Protein AF-A0AAD4VEQ5-F1 (afdb_monomer)

Structure (mmCIF, N/CA/C/O backbone):
data_AF-A0AAD4VEQ5-F1
#
_entry.id   AF-A0AAD4VEQ5-F1
#
loop_
_atom_site.group_PDB
_atom_site.id
_atom_site.type_symbol
_atom_site.label_atom_id
_atom_site.label_alt_id
_atom_site.label_comp_id
_atom_site.label_asym_id
_atom_site.label_entity_id
_atom_site.label_seq_id
_atom_site.pdbx_PDB_ins_code
_atom_site.Cartn_x
_atom_site.Cartn_y
_atom_site.Cartn_z
_atom_site.occupancy
_atom_site.B_iso_or_equiv
_atom_site.auth_seq_id
_atom_site.auth_comp_id
_atom_site.auth_asym_id
_atom_site.auth_atom_id
_atom_site.pdbx_PDB_model_num
ATOM 1 N N . MET A 1 1 ? 8.313 27.652 30.643 1.00 40.2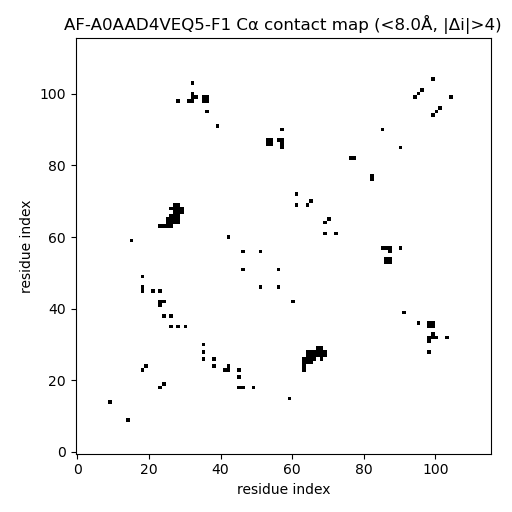2 1 MET A N 1
ATOM 2 C CA . MET A 1 1 ? 7.909 26.267 30.972 1.00 40.22 1 MET A CA 1
ATOM 3 C C . MET A 1 1 ? 6.992 25.753 29.864 1.00 40.22 1 MET A C 1
ATOM 5 O O . MET A 1 1 ? 5.804 26.027 29.915 1.00 40.22 1 MET A O 1
ATOM 9 N N . ALA A 1 2 ? 7.520 25.072 28.842 1.00 39.62 2 ALA A N 1
ATOM 10 C CA . ALA A 1 2 ? 6.703 24.425 27.810 1.00 39.62 2 ALA A CA 1
ATOM 11 C C . ALA A 1 2 ? 7.126 22.957 27.706 1.00 39.62 2 ALA A C 1
ATOM 13 O O . ALA A 1 2 ? 8.158 22.625 27.128 1.00 39.62 2 ALA A O 1
ATOM 14 N N . THR A 1 3 ? 6.355 22.087 28.353 1.00 39.97 3 THR A N 1
ATOM 15 C CA . THR A 1 3 ? 6.547 20.638 28.324 1.00 39.97 3 THR A CA 1
ATOM 16 C C . THR A 1 3 ? 6.174 20.132 26.937 1.00 39.97 3 THR A C 1
ATOM 18 O O . THR A 1 3 ? 4.996 20.023 26.605 1.00 39.97 3 THR A O 1
ATOM 21 N N . ALA A 1 4 ? 7.176 19.824 26.116 1.00 50.25 4 ALA A N 1
ATOM 22 C CA . ALA A 1 4 ? 6.966 19.081 24.886 1.00 50.25 4 ALA A CA 1
ATOM 23 C C . ALA A 1 4 ? 6.426 17.690 25.250 1.00 50.25 4 ALA A C 1
ATOM 25 O O . ALA A 1 4 ? 7.151 16.840 25.775 1.00 50.25 4 ALA A O 1
ATOM 26 N N . LEU A 1 5 ? 5.138 17.459 24.993 1.00 43.19 5 LEU A N 1
ATOM 27 C CA . LEU A 1 5 ? 4.544 16.129 25.014 1.00 43.19 5 LEU A CA 1
ATOM 28 C C . LEU A 1 5 ? 5.181 15.322 23.881 1.00 43.19 5 LEU A C 1
ATOM 30 O O . LEU A 1 5 ? 4.692 15.277 22.755 1.00 43.19 5 LEU A O 1
ATOM 34 N N . ARG A 1 6 ? 6.312 14.684 24.182 1.00 49.38 6 ARG A N 1
ATOM 35 C CA . ARG A 1 6 ? 6.899 13.644 23.344 1.00 49.38 6 ARG A CA 1
ATOM 36 C C . ARG A 1 6 ? 5.861 12.532 23.240 1.00 49.38 6 ARG A C 1
ATOM 38 O O . ARG A 1 6 ? 5.734 11.720 24.157 1.00 49.38 6 ARG A O 1
ATOM 45 N N . ARG A 1 7 ? 5.107 12.502 22.135 1.00 58.53 7 ARG A N 1
ATOM 46 C CA . ARG A 1 7 ? 4.283 11.348 21.765 1.00 58.53 7 ARG A CA 1
ATOM 47 C C . ARG A 1 7 ? 5.173 10.118 21.867 1.00 58.53 7 ARG A C 1
ATOM 49 O O . ARG A 1 7 ? 6.173 9.998 21.157 1.00 58.53 7 ARG A O 1
ATOM 56 N N . ARG A 1 8 ? 4.870 9.240 22.825 1.00 59.25 8 ARG A N 1
ATOM 57 C CA . ARG A 1 8 ? 5.579 7.970 22.968 1.00 59.25 8 ARG A CA 1
ATOM 58 C C . ARG A 1 8 ? 5.348 7.198 21.676 1.00 59.25 8 ARG A C 1
ATOM 60 O O . ARG A 1 8 ? 4.215 6.829 21.381 1.00 59.25 8 ARG A O 1
ATOM 67 N N . ARG A 1 9 ? 6.416 6.989 20.904 1.00 59.28 9 ARG A N 1
ATOM 68 C CA . ARG A 1 9 ? 6.402 6.070 19.766 1.00 59.28 9 ARG A CA 1
ATOM 69 C C . ARG A 1 9 ? 5.984 4.702 20.317 1.00 59.28 9 ARG A C 1
ATOM 71 O O . ARG A 1 9 ? 6.590 4.220 21.276 1.00 59.28 9 ARG A O 1
ATOM 78 N N . GLY A 1 10 ? 4.885 4.159 19.802 1.00 61.72 10 GLY A N 1
ATOM 79 C CA . GLY A 1 10 ? 4.386 2.848 20.203 1.00 61.72 10 GLY A CA 1
ATOM 80 C C . GLY A 1 10 ? 5.356 1.745 19.773 1.00 61.72 10 GLY A C 1
ATOM 81 O O . GLY A 1 10 ? 6.242 1.958 18.950 1.00 61.72 10 GLY A O 1
ATOM 82 N N . THR A 1 11 ? 5.213 0.546 20.328 1.00 70.25 11 THR A N 1
ATOM 83 C CA . THR A 1 11 ? 5.943 -0.625 19.823 1.00 70.25 11 THR A CA 1
ATOM 84 C C . THR A 1 11 ? 5.397 -1.037 18.451 1.00 70.25 11 THR A C 1
ATOM 86 O O . THR A 1 11 ? 4.227 -0.798 18.151 1.00 70.25 11 THR A O 1
ATOM 89 N N . LYS A 1 12 ? 6.195 -1.741 17.637 1.00 67.62 12 LYS A N 1
ATOM 90 C CA . LYS A 1 12 ? 5.783 -2.227 16.300 1.00 67.62 12 LYS A CA 1
ATOM 91 C C . LYS A 1 12 ? 4.444 -2.983 16.309 1.00 67.62 12 LYS A C 1
ATOM 93 O O . LYS A 1 12 ? 3.643 -2.838 15.393 1.00 67.62 12 LYS A O 1
ATOM 98 N N . SER A 1 13 ? 4.200 -3.776 17.355 1.00 70.31 13 SER A N 1
ATOM 99 C CA . SER A 1 13 ? 2.940 -4.509 17.552 1.00 70.31 13 SER A CA 1
ATOM 100 C C . SER A 1 13 ? 1.756 -3.562 17.793 1.00 70.31 13 SER A C 1
ATOM 102 O O . SER A 1 13 ? 0.676 -3.753 17.238 1.00 70.31 13 SER A O 1
ATOM 104 N N . SER A 1 14 ? 1.974 -2.485 18.554 1.00 75.69 14 SER A N 1
ATOM 105 C CA . SER A 1 14 ? 0.936 -1.488 18.833 1.00 75.69 14 SER A CA 1
ATOM 106 C C . SER A 1 14 ? 0.539 -0.664 17.605 1.00 75.69 14 SER A C 1
ATOM 108 O O . SER A 1 14 ? -0.626 -0.316 17.471 1.00 75.69 14 SER A O 1
ATOM 110 N N . GLU A 1 15 ? 1.458 -0.396 16.676 1.00 72.62 15 GLU A N 1
ATOM 111 C CA . GLU A 1 15 ? 1.149 0.350 15.447 1.00 72.62 15 GLU A CA 1
ATOM 112 C C . GLU A 1 15 ? 0.268 -0.464 14.502 1.00 72.62 15 GLU A C 1
ATOM 114 O O . GLU A 1 15 ? -0.746 0.031 14.021 1.00 72.62 15 GLU A O 1
ATOM 119 N N . ILE A 1 16 ? 0.603 -1.742 14.305 1.00 77.12 16 ILE A N 1
ATOM 120 C CA . ILE A 1 16 ? -0.200 -2.666 13.491 1.00 77.12 16 ILE A CA 1
ATOM 121 C C . ILE A 1 16 ? -1.601 -2.812 14.085 1.00 77.12 16 ILE A C 1
ATOM 123 O O . ILE A 1 16 ? -2.591 -2.776 13.355 1.00 77.12 16 ILE A O 1
ATOM 127 N N . LYS A 1 17 ? -1.684 -2.948 15.415 1.00 79.19 17 LYS A N 1
ATOM 128 C CA . LYS A 1 17 ? -2.956 -3.015 16.131 1.00 79.19 17 LYS A CA 1
ATOM 129 C C . LYS A 1 17 ? -3.789 -1.751 15.894 1.00 79.19 17 LYS A C 1
ATOM 131 O O . LYS A 1 17 ? -4.934 -1.873 15.482 1.00 79.19 17 LYS A O 1
ATOM 136 N N . ARG A 1 18 ? -3.198 -0.560 16.034 1.00 75.62 18 ARG A N 1
ATOM 137 C CA . ARG A 1 18 ? -3.889 0.724 15.815 1.00 75.62 18 ARG A CA 1
ATOM 138 C C . ARG A 1 18 ? -4.362 0.915 14.374 1.00 75.62 18 ARG A C 1
ATOM 140 O O . ARG A 1 18 ? -5.469 1.391 14.165 1.00 75.62 18 ARG A O 1
ATOM 147 N N . VAL A 1 19 ? -3.553 0.522 13.388 1.00 78.38 19 VAL A N 1
ATOM 148 C CA . VAL A 1 19 ? -3.940 0.578 11.968 1.00 78.38 19 VAL A CA 1
ATOM 149 C C . VAL A 1 19 ? -5.169 -0.303 11.713 1.00 78.38 19 VAL A C 1
ATOM 151 O O . VAL A 1 19 ? -6.122 0.148 11.084 1.00 78.38 19 VAL A O 1
ATOM 154 N N . LYS A 1 20 ? -5.201 -1.526 12.261 1.00 78.44 20 LYS A N 1
ATOM 155 C CA . LYS A 1 20 ? -6.370 -2.416 12.151 1.00 78.44 20 LYS A CA 1
ATOM 156 C C . LYS A 1 20 ? -7.589 -1.904 12.927 1.00 78.44 20 LYS A C 1
ATOM 158 O O . LYS A 1 20 ? -8.703 -2.003 12.428 1.00 78.44 20 LYS A O 1
ATOM 163 N N . GLU A 1 21 ? -7.390 -1.335 14.114 1.00 79.75 21 GLU A N 1
ATOM 164 C CA . GLU A 1 21 ? -8.464 -0.761 14.944 1.00 79.75 21 GLU A CA 1
ATOM 165 C C . GLU A 1 21 ? -9.135 0.458 14.301 1.00 79.75 21 GLU A C 1
ATOM 167 O O . GLU A 1 21 ? -10.327 0.668 14.498 1.00 79.75 21 GLU A O 1
ATOM 172 N N . LEU A 1 22 ? -8.406 1.225 13.486 1.00 77.19 22 LEU A N 1
ATOM 173 C CA . LEU A 1 22 ? -8.965 2.321 12.686 1.00 77.19 22 LEU A CA 1
ATOM 174 C C . LEU A 1 22 ? -9.633 1.854 11.384 1.00 77.19 22 LEU A C 1
ATOM 176 O O . LEU A 1 22 ? -9.985 2.676 10.542 1.00 77.19 22 LEU A O 1
ATOM 180 N N . GLY A 1 23 ? -9.827 0.544 11.217 1.00 78.12 23 GLY A N 1
ATOM 181 C CA . GLY A 1 23 ? -10.578 -0.016 10.099 1.00 78.12 23 GLY A CA 1
ATOM 182 C C . GLY A 1 23 ? -9.765 -0.211 8.823 1.00 78.12 23 GLY A C 1
ATOM 183 O O . GLY A 1 23 ? -10.362 -0.345 7.756 1.00 78.12 23 GLY A O 1
ATOM 184 N N . ALA A 1 24 ? -8.427 -0.253 8.900 1.00 84.56 24 ALA A N 1
ATOM 185 C CA . ALA A 1 24 ? -7.612 -0.570 7.732 1.00 84.56 24 ALA A CA 1
ATOM 186 C C . ALA A 1 24 ? -7.987 -1.946 7.173 1.00 84.56 24 ALA A C 1
ATOM 188 O O . ALA A 1 24 ? -7.895 -2.968 7.862 1.00 84.56 24 ALA A O 1
ATOM 189 N N . LYS A 1 25 ? -8.396 -1.960 5.905 1.00 89.06 25 LYS A N 1
ATOM 190 C CA . LYS A 1 25 ? -8.797 -3.176 5.204 1.00 89.06 25 LYS A CA 1
ATOM 191 C C . LYS A 1 25 ? -7.582 -3.875 4.613 1.00 89.06 25 LYS A C 1
ATOM 193 O O . LYS A 1 25 ? -6.591 -3.247 4.241 1.00 89.06 25 LYS A O 1
ATOM 198 N N . GLU A 1 26 ? -7.666 -5.193 4.528 1.00 93.12 26 GLU A N 1
ATOM 199 C CA . GLU A 1 26 ? -6.672 -5.995 3.824 1.00 93.12 26 GLU A CA 1
ATOM 200 C C . GLU A 1 26 ? -6.981 -5.995 2.317 1.00 93.12 26 GLU A C 1
ATOM 202 O O . GLU A 1 26 ? -8.147 -5.975 1.927 1.00 93.12 26 GLU A O 1
ATOM 207 N N . PHE A 1 27 ? -5.947 -6.020 1.473 1.00 95.12 27 PHE A N 1
ATOM 208 C CA . PHE A 1 27 ? -6.087 -6.030 0.014 1.00 95.12 27 PHE A CA 1
ATOM 209 C C . PHE A 1 27 ? -5.475 -7.293 -0.581 1.00 95.12 27 PHE A C 1
ATOM 211 O O . PHE A 1 27 ? -4.286 -7.562 -0.405 1.00 95.12 27 PHE A O 1
ATOM 218 N N . VAL A 1 28 ? -6.297 -8.081 -1.277 1.00 94.56 28 VAL A N 1
ATOM 219 C CA . VAL A 1 28 ? -5.918 -9.406 -1.796 1.00 94.56 28 VAL A CA 1
ATOM 220 C C . VAL A 1 28 ? -5.302 -9.32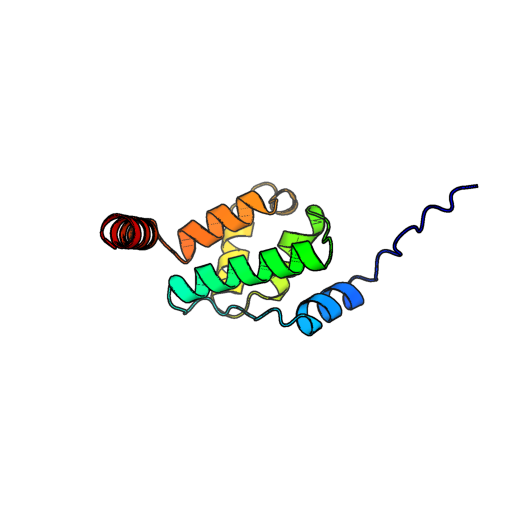6 -3.198 1.00 94.56 28 VAL A C 1
ATOM 222 O O . VAL A 1 28 ? -4.490 -10.181 -3.548 1.00 94.56 28 VAL A O 1
ATOM 225 N N . GLY A 1 29 ? -5.621 -8.295 -3.989 1.00 91.00 29 GLY A N 1
ATOM 226 C CA . GLY A 1 29 ? -5.021 -8.057 -5.311 1.00 91.00 29 GLY A CA 1
ATOM 227 C C . GLY A 1 29 ? -5.674 -8.785 -6.486 1.00 91.00 29 GLY A C 1
ATOM 228 O O . GLY A 1 29 ? -5.069 -8.875 -7.547 1.00 91.00 29 GLY A O 1
ATOM 229 N N . ASN A 1 30 ? -6.874 -9.332 -6.310 1.00 85.00 30 ASN A N 1
ATOM 230 C CA . ASN A 1 30 ? -7.714 -9.905 -7.371 1.00 85.00 30 ASN A CA 1
ATOM 231 C C . ASN A 1 30 ? -8.985 -9.068 -7.611 1.00 85.00 30 ASN A C 1
ATOM 233 O O . ASN A 1 30 ? -9.988 -9.584 -8.094 1.00 85.00 30 ASN A O 1
ATOM 237 N N . THR A 1 31 ? -8.939 -7.804 -7.207 1.00 77.31 31 THR A N 1
ATOM 238 C CA . THR A 1 31 ? -10.095 -6.925 -7.045 1.00 77.31 31 THR A CA 1
ATOM 239 C C . THR A 1 31 ? -10.185 -5.899 -8.180 1.00 77.31 31 THR A C 1
ATOM 241 O O . THR A 1 31 ? -9.191 -5.654 -8.864 1.00 77.31 31 THR A O 1
ATOM 244 N N . ASP A 1 32 ? -11.362 -5.299 -8.374 1.00 87.56 32 ASP A N 1
ATOM 245 C CA . ASP A 1 32 ? -11.598 -4.231 -9.352 1.00 87.56 32 ASP A CA 1
ATOM 246 C C . ASP A 1 32 ? -10.665 -3.014 -9.129 1.00 87.56 32 ASP A C 1
ATOM 248 O O . ASP A 1 32 ? -10.362 -2.678 -7.976 1.00 87.56 32 ASP A O 1
ATOM 252 N N . PRO A 1 33 ? -10.217 -2.322 -10.198 1.00 90.56 33 PRO A N 1
ATOM 253 C CA . PRO A 1 33 ? -9.415 -1.104 -10.090 1.00 90.56 33 PRO A CA 1
ATOM 254 C C . PRO A 1 33 ? -9.965 -0.033 -9.137 1.00 90.56 33 PRO A C 1
ATOM 256 O O . PRO A 1 33 ? -9.178 0.614 -8.444 1.00 90.56 33 PRO A O 1
ATOM 259 N N . ALA A 1 34 ? -11.288 0.138 -9.053 1.00 89.75 34 ALA A N 1
ATOM 260 C CA . ALA A 1 34 ? -11.913 1.092 -8.139 1.00 89.75 34 ALA A CA 1
ATOM 261 C C . ALA A 1 34 ? -11.740 0.694 -6.669 1.00 89.75 34 ALA A C 1
ATOM 263 O O . ALA A 1 34 ? -11.556 1.551 -5.805 1.00 89.75 34 ALA A O 1
ATOM 264 N N . GLU A 1 35 ? -11.750 -0.604 -6.366 1.00 91.38 35 GLU A N 1
ATOM 265 C CA . GLU A 1 35 ? -11.489 -1.091 -5.011 1.00 91.38 35 GLU A CA 1
ATOM 266 C C . GLU A 1 35 ? -10.014 -0.939 -4.633 1.00 91.38 35 GLU A C 1
ATOM 268 O O . GLU A 1 35 ? -9.707 -0.594 -3.493 1.00 91.38 35 GLU A O 1
ATOM 273 N N . ALA A 1 36 ? -9.094 -1.141 -5.581 1.00 93.38 36 ALA A N 1
ATOM 274 C CA . ALA A 1 36 ? -7.670 -0.891 -5.361 1.00 93.38 36 ALA A CA 1
ATOM 275 C C . ALA A 1 36 ? -7.383 0.597 -5.092 1.00 93.38 36 ALA A C 1
ATOM 277 O O . ALA A 1 36 ? -6.628 0.926 -4.173 1.00 93.38 36 ALA A O 1
ATOM 278 N N . GLU A 1 37 ? -8.016 1.489 -5.857 1.00 92.38 37 GLU A N 1
ATOM 279 C CA . GLU A 1 37 ? -7.971 2.939 -5.646 1.00 92.38 37 GLU A CA 1
ATOM 280 C C . GLU A 1 37 ? -8.560 3.325 -4.278 1.00 92.38 37 GLU A C 1
ATOM 282 O O . GLU A 1 37 ? -7.900 3.998 -3.487 1.00 92.38 37 GLU A O 1
ATOM 287 N N . SER A 1 38 ? -9.756 2.828 -3.941 1.00 92.75 38 SER A N 1
ATOM 288 C CA . SER A 1 38 ? -10.368 3.070 -2.627 1.00 92.75 38 SER A CA 1
ATOM 289 C C . SER A 1 38 ? -9.475 2.582 -1.488 1.00 92.75 38 SER A C 1
ATOM 291 O O . SER A 1 38 ? -9.348 3.260 -0.469 1.00 92.75 38 SER A O 1
ATOM 293 N N . TRP A 1 39 ? -8.843 1.418 -1.650 1.00 95.31 39 TRP A N 1
ATOM 294 C CA . TRP A 1 39 ? -7.987 0.839 -0.624 1.00 95.31 39 TRP A CA 1
ATOM 295 C C . TRP A 1 39 ? -6.772 1.720 -0.323 1.00 95.31 39 TRP A C 1
ATOM 297 O O . TRP A 1 39 ? -6.501 1.997 0.847 1.00 95.31 39 TRP A O 1
ATOM 307 N N . ILE A 1 40 ? -6.050 2.188 -1.349 1.00 95.00 40 ILE A N 1
ATOM 308 C CA . ILE A 1 40 ? -4.853 3.009 -1.125 1.00 95.00 40 ILE A CA 1
ATOM 309 C C . ILE A 1 40 ? -5.216 4.367 -0.510 1.00 95.00 40 ILE A C 1
ATOM 311 O O . ILE A 1 40 ? -4.523 4.821 0.401 1.00 95.00 40 ILE A O 1
ATOM 315 N N . THR A 1 41 ? -6.339 4.967 -0.924 1.00 94.00 41 THR A N 1
ATOM 316 C CA . THR A 1 41 ? -6.859 6.211 -0.340 1.00 94.00 41 THR A CA 1
ATOM 317 C C . THR A 1 41 ? -7.255 6.038 1.128 1.00 94.00 41 THR A C 1
ATOM 319 O O . THR A 1 41 ? -6.938 6.890 1.958 1.00 94.00 41 THR A O 1
ATOM 322 N N . ASP A 1 42 ? -7.917 4.935 1.484 1.00 94.19 42 ASP A N 1
ATOM 323 C CA . ASP A 1 42 ? -8.301 4.667 2.873 1.00 94.19 42 ASP A CA 1
ATOM 324 C C . ASP A 1 42 ? -7.074 4.436 3.768 1.00 94.19 42 ASP A C 1
ATOM 326 O O . ASP A 1 42 ? -7.014 4.951 4.888 1.00 94.19 42 ASP A O 1
ATOM 330 N N . VAL A 1 43 ? -6.066 3.708 3.276 1.00 94.06 43 VAL A N 1
ATOM 331 C CA . VAL A 1 43 ? -4.799 3.499 3.996 1.00 94.06 43 VAL A CA 1
ATOM 332 C C . VAL A 1 43 ? -4.063 4.820 4.221 1.00 94.06 43 VAL A C 1
ATOM 334 O O . VAL A 1 43 ? -3.578 5.068 5.326 1.00 94.06 43 VAL A O 1
ATOM 337 N N . GLU A 1 44 ? -4.011 5.687 3.211 1.00 94.00 44 GLU A N 1
ATOM 338 C CA . GLU A 1 44 ? -3.394 7.010 3.320 1.00 94.00 44 GLU A CA 1
ATOM 339 C C . GLU A 1 44 ? -4.099 7.887 4.362 1.00 94.00 44 GLU A C 1
ATOM 341 O O . GLU A 1 44 ? -3.438 8.418 5.257 1.00 94.00 44 GLU A O 1
ATOM 346 N N . ARG A 1 45 ? -5.437 7.923 4.349 1.00 93.56 45 ARG A N 1
ATOM 347 C CA . ARG A 1 45 ? -6.233 8.625 5.368 1.00 93.56 45 ARG A CA 1
ATOM 348 C C . ARG A 1 45 ? -5.927 8.121 6.781 1.00 93.56 45 ARG A C 1
ATOM 350 O O . ARG A 1 45 ? -5.787 8.911 7.712 1.00 93.56 45 ARG A O 1
ATOM 357 N N . ILE A 1 46 ? -5.800 6.806 6.966 1.00 91.25 46 ILE A N 1
ATOM 358 C CA . ILE A 1 46 ? -5.452 6.219 8.271 1.00 91.25 46 ILE A CA 1
ATOM 359 C C . ILE A 1 46 ? -4.043 6.639 8.702 1.00 91.25 46 ILE A C 1
ATOM 361 O O . ILE A 1 46 ? -3.825 6.945 9.876 1.00 91.25 46 ILE A O 1
ATOM 365 N N . PHE A 1 47 ? -3.082 6.685 7.778 1.00 92.25 47 PHE A N 1
ATOM 366 C CA . PHE A 1 47 ? -1.729 7.153 8.075 1.00 92.25 47 PHE A CA 1
ATOM 367 C C . PHE A 1 47 ? -1.686 8.627 8.470 1.00 92.25 47 PHE A C 1
ATOM 369 O O . PHE A 1 47 ? -0.915 8.973 9.365 1.00 92.25 47 PHE A O 1
ATOM 376 N N . GLU A 1 48 ? -2.515 9.475 7.869 1.00 91.31 48 GLU A N 1
ATOM 377 C CA . GLU A 1 48 ? -2.665 10.874 8.278 1.00 91.31 48 GLU A CA 1
ATOM 378 C C . GLU A 1 48 ? -3.245 10.989 9.689 1.00 91.31 48 GLU A C 1
ATOM 380 O O . GLU A 1 48 ? -2.650 11.645 10.542 1.00 91.31 48 GLU A O 1
ATOM 385 N N . VAL A 1 49 ? -4.344 10.280 9.976 1.00 89.56 49 VAL A N 1
ATOM 386 C CA . VAL A 1 49 ? -4.989 10.272 11.304 1.00 89.56 49 VAL A CA 1
ATOM 387 C C . VAL A 1 49 ? -4.043 9.770 12.398 1.00 89.56 49 VAL A C 1
ATOM 389 O O . VAL A 1 49 ? -4.070 10.252 13.531 1.00 89.56 49 VAL A O 1
ATOM 392 N N . LEU A 1 50 ? -3.191 8.797 12.078 1.00 87.25 50 LEU A N 1
ATOM 393 C CA . LEU A 1 50 ? -2.198 8.263 13.010 1.00 87.25 50 LEU A CA 1
ATOM 394 C C . LEU A 1 50 ? -0.920 9.102 13.106 1.00 87.25 50 LEU A C 1
ATOM 396 O O . LEU A 1 50 ? -0.077 8.781 13.948 1.00 87.25 50 LEU A O 1
ATOM 400 N N . GLU A 1 51 ? -0.765 10.131 12.265 1.00 90.06 51 GLU A N 1
ATOM 401 C CA . GLU A 1 51 ? 0.494 10.853 12.042 1.00 90.06 51 GLU A CA 1
ATOM 402 C C . GLU A 1 51 ? 1.660 9.871 11.844 1.00 90.06 51 GLU A C 1
ATOM 404 O O . GLU A 1 51 ? 2.716 9.956 12.476 1.00 90.06 51 GLU A O 1
ATOM 409 N N . CYS A 1 52 ? 1.422 8.874 10.987 1.00 87.88 52 CYS A N 1
ATOM 410 C CA . CYS A 1 52 ? 2.364 7.805 10.706 1.00 87.88 52 CYS A CA 1
ATOM 411 C C . CYS A 1 52 ? 3.630 8.371 10.042 1.00 87.88 52 CYS A C 1
ATOM 413 O O . CYS A 1 52 ? 3.521 8.986 8.969 1.00 87.88 52 CYS A O 1
ATOM 415 N N . PRO A 1 53 ? 4.826 8.108 10.607 1.00 90.44 53 PRO A N 1
ATOM 416 C CA . PRO A 1 53 ? 6.095 8.466 9.987 1.00 90.44 53 PRO A CA 1
ATOM 417 C C . PRO A 1 53 ? 6.202 7.911 8.566 1.00 90.44 53 PRO A C 1
ATOM 419 O O . PRO A 1 53 ? 5.814 6.768 8.313 1.00 90.44 53 PRO A O 1
ATOM 422 N N . ALA A 1 54 ? 6.749 8.704 7.641 1.00 89.94 54 ALA A N 1
ATOM 423 C CA . ALA A 1 54 ? 6.878 8.320 6.233 1.00 89.94 54 ALA A CA 1
ATOM 424 C C . ALA A 1 54 ? 7.670 7.011 6.049 1.00 89.94 54 ALA A C 1
ATOM 426 O O . ALA A 1 54 ? 7.287 6.165 5.242 1.00 89.94 54 ALA A O 1
ATOM 427 N N . GLU A 1 55 ? 8.712 6.813 6.860 1.00 89.12 55 GLU A N 1
ATOM 428 C CA . GLU A 1 55 ? 9.556 5.609 6.901 1.00 89.12 55 GLU A CA 1
ATOM 429 C C . GLU A 1 55 ? 8.799 4.317 7.264 1.00 89.12 55 GLU A C 1
ATOM 431 O O . GLU A 1 55 ? 9.216 3.224 6.882 1.00 89.12 55 GLU A O 1
ATOM 436 N N . ASP A 1 56 ? 7.659 4.421 7.954 1.00 90.75 56 ASP A N 1
ATOM 437 C CA . ASP A 1 56 ? 6.865 3.269 8.389 1.00 90.75 56 ASP A CA 1
ATOM 438 C C . ASP A 1 56 ? 5.706 2.924 7.443 1.00 90.75 56 ASP A C 1
ATOM 440 O O . ASP A 1 56 ? 5.211 1.791 7.466 1.00 90.75 56 ASP A O 1
ATOM 444 N N . ARG A 1 57 ? 5.284 3.854 6.576 1.00 93.62 57 ARG A N 1
ATOM 445 C CA . ARG A 1 57 ? 4.075 3.706 5.743 1.00 93.62 57 ARG A CA 1
ATOM 446 C C . ARG A 1 57 ? 4.126 2.480 4.833 1.00 93.62 57 ARG A C 1
ATOM 448 O O . ARG A 1 57 ? 3.205 1.667 4.841 1.00 93.62 57 ARG A O 1
ATOM 455 N N . VAL A 1 58 ? 5.233 2.281 4.113 1.00 95.81 58 VAL A N 1
ATOM 456 C CA . VAL A 1 58 ? 5.405 1.129 3.203 1.00 95.81 58 VAL A CA 1
ATOM 457 C C . VAL A 1 58 ? 5.374 -0.191 3.972 1.00 95.81 58 VAL A C 1
ATOM 459 O O . VAL A 1 58 ? 4.746 -1.163 3.542 1.00 95.81 58 VAL A O 1
ATOM 462 N N . ARG A 1 59 ? 6.015 -0.236 5.146 1.00 93.06 59 ARG A N 1
ATOM 463 C CA . ARG A 1 59 ? 6.020 -1.415 6.020 1.00 93.06 59 ARG A CA 1
ATOM 464 C C . ARG A 1 59 ? 4.610 -1.747 6.503 1.00 93.06 59 ARG A C 1
ATOM 466 O O . ARG A 1 59 ? 4.223 -2.913 6.458 1.00 93.06 59 ARG A O 1
ATOM 473 N N . LEU A 1 60 ? 3.853 -0.750 6.955 1.00 92.12 60 LEU A N 1
ATOM 474 C CA . LEU A 1 60 ? 2.487 -0.935 7.445 1.00 92.12 60 LEU A CA 1
ATOM 475 C C . LEU A 1 60 ? 1.528 -1.333 6.318 1.00 92.12 60 LEU A C 1
ATOM 477 O O . LEU A 1 60 ? 0.784 -2.297 6.480 1.00 92.12 60 LEU A O 1
ATOM 481 N N . ALA A 1 61 ? 1.608 -0.690 5.152 1.00 95.06 61 ALA A N 1
ATOM 482 C CA . ALA A 1 61 ? 0.813 -1.070 3.985 1.00 95.06 61 ALA A CA 1
ATOM 483 C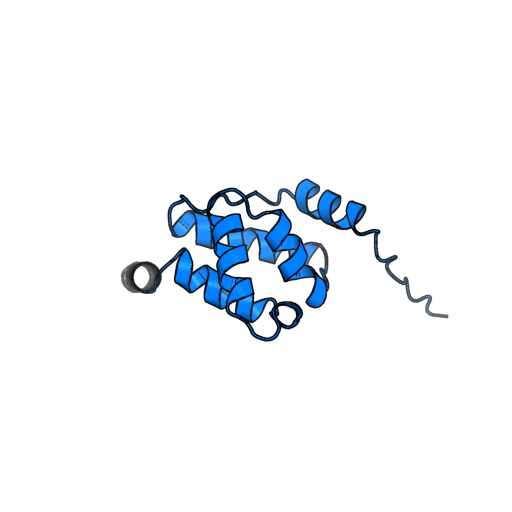 C . ALA A 1 61 ? 1.120 -2.505 3.532 1.00 95.06 61 ALA A C 1
ATOM 485 O O . ALA A 1 61 ? 0.208 -3.279 3.260 1.00 95.06 61 ALA A O 1
ATOM 486 N N . THR A 1 62 ? 2.394 -2.916 3.562 1.00 95.06 62 THR A N 1
ATOM 487 C CA . THR A 1 62 ? 2.805 -4.294 3.240 1.00 95.06 62 THR A CA 1
ATOM 488 C C . THR A 1 62 ? 2.107 -5.343 4.117 1.00 95.06 62 THR A C 1
ATOM 490 O O . THR A 1 62 ? 1.854 -6.450 3.651 1.00 95.06 62 THR A O 1
ATOM 493 N N . ILE A 1 63 ? 1.795 -5.025 5.378 1.00 92.25 63 ILE A N 1
ATOM 494 C CA . ILE A 1 63 ? 1.115 -5.946 6.310 1.00 92.25 63 ILE A CA 1
ATOM 495 C C . ILE A 1 63 ? -0.363 -6.138 5.941 1.00 92.25 63 ILE A C 1
ATOM 497 O O . ILE A 1 63 ? -0.932 -7.204 6.207 1.00 92.25 63 ILE A O 1
ATOM 501 N N . LEU A 1 64 ? -0.963 -5.115 5.332 1.00 93.94 64 LEU A N 1
ATOM 502 C CA . LEU A 1 64 ? -2.342 -5.110 4.849 1.00 93.94 64 LEU A CA 1
ATOM 503 C C . LEU A 1 64 ? -2.481 -5.788 3.477 1.00 93.94 64 LEU A C 1
ATOM 505 O O . LEU A 1 64 ? -3.576 -6.213 3.122 1.00 93.94 64 LEU A O 1
ATOM 509 N N . LEU A 1 65 ? -1.390 -5.956 2.726 1.00 95.88 65 LEU A N 1
ATOM 510 C CA . LEU A 1 65 ? -1.397 -6.766 1.510 1.00 95.88 65 LEU A CA 1
ATOM 511 C C . LEU A 1 65 ? -1.513 -8.258 1.853 1.00 95.88 65 LEU A C 1
ATOM 513 O O . LEU A 1 65 ? -0.791 -8.786 2.706 1.00 95.88 65 LEU A O 1
ATOM 517 N N . LYS A 1 66 ? -2.395 -8.959 1.143 1.00 95.06 66 LYS A N 1
ATOM 518 C CA . LYS A 1 66 ? -2.625 -10.407 1.230 1.00 95.06 66 LYS A CA 1
ATOM 519 C C . LYS A 1 66 ? -2.630 -11.024 -0.161 1.00 95.06 66 LYS A C 1
ATOM 521 O O . LYS A 1 66 ? -2.610 -10.308 -1.157 1.00 95.06 66 LYS A O 1
ATOM 526 N N . G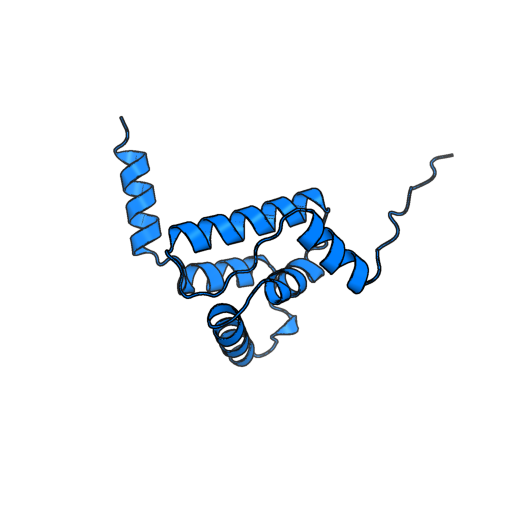LY A 1 67 ? -2.625 -12.356 -0.215 1.00 95.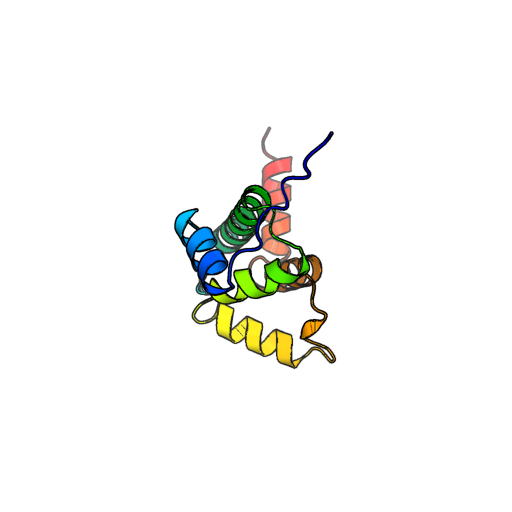44 67 GLY A N 1
ATOM 527 C CA . GLY A 1 67 ? -2.764 -13.122 -1.456 1.00 95.44 67 GLY A CA 1
ATOM 528 C C . GLY A 1 67 ? -1.891 -12.593 -2.598 1.00 95.44 67 GLY A C 1
ATOM 529 O O . GLY A 1 67 ? -0.687 -12.378 -2.426 1.00 95.44 67 GLY A O 1
ATOM 530 N N . ASN A 1 68 ? -2.519 -12.355 -3.749 1.00 95.12 68 ASN A N 1
ATOM 531 C CA . ASN A 1 68 ? -1.857 -11.898 -4.969 1.00 95.12 68 ASN A CA 1
ATOM 532 C C . ASN A 1 68 ? -1.136 -10.563 -4.782 1.00 95.12 68 ASN A C 1
ATOM 534 O O . ASN A 1 68 ? -0.007 -10.428 -5.249 1.00 95.12 68 ASN A O 1
ATOM 538 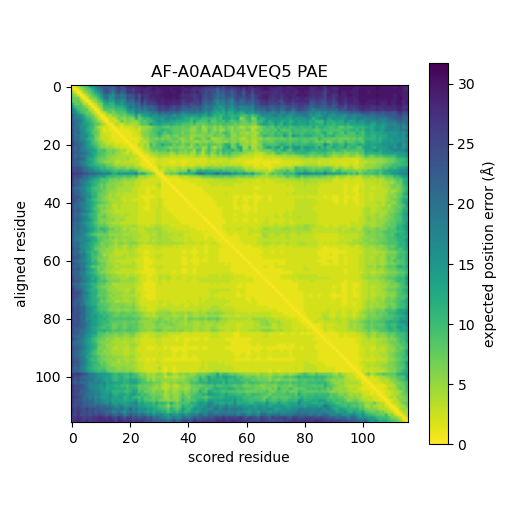N N . ALA A 1 69 ? -1.719 -9.609 -4.053 1.00 96.81 69 ALA A N 1
ATOM 539 C CA . ALA A 1 69 ? -1.081 -8.319 -3.817 1.00 96.81 69 ALA A CA 1
ATOM 540 C C . ALA A 1 69 ? 0.209 -8.459 -3.004 1.00 96.81 69 ALA A C 1
ATOM 542 O O . ALA A 1 69 ? 1.224 -7.837 -3.317 1.00 96.81 69 ALA A O 1
ATOM 543 N N . TYR A 1 70 ? 0.217 -9.327 -1.991 1.00 97.00 70 TYR A N 1
ATOM 544 C CA . TYR A 1 70 ? 1.432 -9.583 -1.220 1.00 97.00 70 TYR A CA 1
ATOM 545 C C . TYR A 1 70 ? 2.512 -10.283 -2.057 1.00 97.00 70 TYR A C 1
ATOM 547 O O . TYR A 1 70 ? 3.692 -9.926 -1.980 1.00 97.00 70 TYR A O 1
ATOM 555 N N . HIS A 1 71 ? 2.125 -11.262 -2.882 1.00 96.56 71 HIS A N 1
ATOM 556 C CA . HIS A 1 71 ? 3.049 -11.946 -3.790 1.00 96.56 71 HIS A CA 1
ATOM 557 C C . HIS A 1 71 ? 3.639 -10.998 -4.838 1.00 96.56 71 HIS A C 1
ATOM 559 O O . HIS A 1 71 ? 4.859 -10.992 -5.024 1.00 96.56 71 HIS A O 1
ATOM 565 N N . TRP A 1 72 ? 2.802 -10.162 -5.452 1.00 96.69 72 TRP A N 1
ATOM 566 C CA . TRP A 1 72 ? 3.221 -9.105 -6.367 1.00 96.69 72 TRP A CA 1
ATOM 567 C C . TRP A 1 72 ? 4.223 -8.164 -5.697 1.00 96.69 72 TRP A C 1
ATOM 569 O O . TRP A 1 72 ? 5.324 -7.975 -6.209 1.00 96.69 72 TRP A O 1
ATOM 579 N N . TRP A 1 73 ? 3.913 -7.654 -4.504 1.00 97.44 73 TRP A N 1
ATOM 580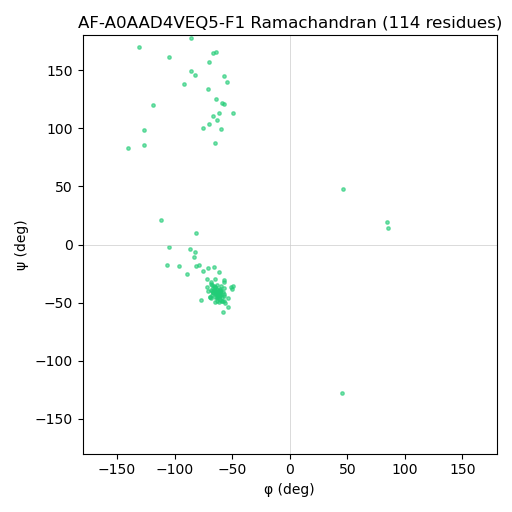 C CA . TRP A 1 73 ? 4.793 -6.706 -3.824 1.00 97.44 73 TRP A CA 1
ATOM 581 C C . TRP A 1 73 ? 6.157 -7.318 -3.480 1.00 97.44 73 TRP A C 1
ATOM 583 O O . TRP A 1 73 ? 7.198 -6.664 -3.563 1.00 97.44 73 TRP A O 1
ATOM 593 N N . LYS A 1 74 ? 6.191 -8.612 -3.137 1.00 96.44 74 LYS A N 1
ATOM 594 C CA . LYS A 1 74 ? 7.454 -9.345 -2.976 1.00 96.44 74 LYS A CA 1
ATOM 595 C C . LYS A 1 74 ? 8.253 -9.434 -4.276 1.00 96.44 74 LYS A C 1
ATOM 597 O O . LYS A 1 74 ? 9.477 -9.366 -4.205 1.00 96.44 74 LYS A O 1
ATOM 602 N N . ALA A 1 75 ? 7.596 -9.629 -5.417 1.00 95.94 75 ALA A N 1
ATOM 603 C CA . ALA A 1 75 ? 8.255 -9.684 -6.718 1.00 95.94 75 ALA A CA 1
ATOM 604 C C . ALA A 1 75 ? 8.816 -8.312 -7.112 1.00 95.94 75 ALA A C 1
ATOM 606 O O . ALA A 1 75 ? 9.995 -8.230 -7.441 1.00 95.94 75 ALA A O 1
ATOM 607 N N . VAL A 1 76 ? 8.025 -7.245 -6.956 1.00 95.44 76 VAL A N 1
ATOM 608 C CA . VAL A 1 76 ? 8.460 -5.859 -7.188 1.00 95.44 76 VAL A CA 1
ATOM 609 C C . VAL A 1 76 ? 9.715 -5.557 -6.382 1.00 95.44 76 VAL A C 1
ATOM 611 O O . VAL A 1 76 ? 10.740 -5.229 -6.964 1.00 95.44 76 VAL A O 1
ATOM 614 N N . LYS A 1 77 ? 9.698 -5.793 -5.063 1.00 94.94 77 LYS A N 1
ATOM 615 C CA . LYS A 1 77 ? 10.869 -5.553 -4.205 1.00 94.94 77 LYS A CA 1
ATOM 616 C C . LYS A 1 77 ? 12.127 -6.306 -4.633 1.00 94.94 77 LYS A C 1
ATOM 618 O O . LYS A 1 77 ? 13.213 -5.806 -4.396 1.00 94.94 77 LYS A O 1
ATOM 623 N N . ARG A 1 78 ? 12.018 -7.493 -5.238 1.00 94.75 78 ARG A N 1
ATOM 624 C CA . ARG A 1 78 ? 13.192 -8.242 -5.727 1.00 94.75 78 ARG A CA 1
ATOM 625 C C . ARG A 1 78 ? 13.844 -7.599 -6.952 1.00 94.75 78 ARG A C 1
ATOM 627 O O . ARG A 1 78 ? 14.995 -7.910 -7.222 1.00 94.75 78 ARG A O 1
ATOM 634 N N . GLY A 1 79 ? 13.119 -6.748 -7.675 1.00 93.62 79 GLY A N 1
ATOM 635 C CA . GLY A 1 79 ? 13.638 -6.010 -8.826 1.00 93.62 79 GLY A CA 1
ATOM 636 C C . GLY A 1 79 ? 14.394 -4.728 -8.468 1.00 93.62 79 GLY A C 1
ATOM 637 O O . GLY A 1 79 ? 15.034 -4.161 -9.344 1.00 93.62 79 GLY A O 1
ATOM 638 N N . TYR A 1 80 ? 14.341 -4.265 -7.213 1.00 93.12 80 TYR A N 1
ATOM 639 C CA . TYR A 1 80 ? 15.060 -3.065 -6.774 1.00 93.12 80 TYR A CA 1
ATOM 640 C C . TYR A 1 80 ? 16.435 -3.432 -6.216 1.00 93.12 80 TYR A C 1
ATOM 642 O O . TYR A 1 80 ? 16.553 -4.356 -5.412 1.00 93.12 80 TYR A O 1
ATOM 650 N N . GLU A 1 81 ? 17.455 -2.643 -6.560 1.00 93.12 81 GLU A N 1
ATOM 651 C CA . GLU A 1 81 ? 18.803 -2.770 -5.984 1.00 93.12 81 GLU A CA 1
ATOM 652 C C . GLU A 1 81 ? 18.808 -2.492 -4.474 1.00 93.12 81 GLU A C 1
ATOM 654 O O . GLU A 1 81 ? 19.475 -3.186 -3.708 1.00 93.12 81 GLU A O 1
ATOM 659 N N . ASN A 1 82 ? 18.012 -1.511 -4.031 1.00 92.81 82 ASN A N 1
ATOM 660 C CA . ASN A 1 82 ? 17.812 -1.201 -2.618 1.00 92.81 82 ASN A CA 1
ATOM 661 C C . ASN A 1 82 ? 16.317 -1.189 -2.248 1.00 92.81 82 ASN A C 1
ATOM 663 O O . ASN A 1 82 ? 15.688 -0.128 -2.205 1.00 92.81 82 ASN A O 1
ATOM 667 N N . PRO A 1 83 ? 15.730 -2.352 -1.915 1.00 90.12 83 PRO A N 1
ATOM 668 C CA . PRO A 1 83 ? 14.307 -2.452 -1.587 1.00 90.12 83 PRO A CA 1
ATOM 669 C C . PRO A 1 83 ? 13.911 -1.704 -0.308 1.00 90.12 83 PRO A C 1
ATOM 671 O O . PRO A 1 83 ? 12.732 -1.426 -0.101 1.00 90.12 83 PRO A O 1
ATOM 674 N N . ALA A 1 84 ? 14.874 -1.402 0.569 1.00 88.19 84 ALA A N 1
ATOM 675 C CA . ALA A 1 84 ? 14.636 -0.655 1.802 1.00 88.19 84 ALA A CA 1
ATOM 676 C C . ALA A 1 84 ? 14.518 0.861 1.568 1.00 88.19 84 ALA A C 1
ATOM 678 O O . ALA A 1 84 ? 13.988 1.559 2.426 1.00 88.19 84 ALA A O 1
ATOM 679 N N . ALA A 1 85 ? 14.986 1.361 0.418 1.00 90.75 85 ALA A N 1
ATOM 680 C CA . ALA A 1 85 ? 14.879 2.768 0.037 1.00 90.75 85 ALA A CA 1
ATOM 681 C C . ALA A 1 85 ? 13.553 3.113 -0.660 1.00 90.75 85 ALA A C 1
ATOM 683 O O . ALA A 1 85 ? 13.313 4.282 -0.957 1.00 90.75 85 ALA A O 1
ATOM 684 N N . ILE A 1 86 ? 12.689 2.124 -0.919 1.00 94.75 86 ILE A N 1
ATOM 685 C CA . ILE A 1 86 ? 11.375 2.374 -1.513 1.00 94.75 86 ILE A CA 1
ATOM 686 C C . ILE A 1 86 ? 10.531 3.163 -0.508 1.00 94.75 86 ILE A C 1
ATOM 688 O O . ILE A 1 86 ? 10.142 2.647 0.542 1.00 94.75 86 ILE A O 1
ATOM 692 N N . ASN A 1 87 ? 10.271 4.426 -0.836 1.00 95.69 87 ASN A N 1
ATOM 693 C CA . ASN A 1 87 ? 9.450 5.324 -0.038 1.00 95.69 87 ASN A CA 1
ATOM 694 C C . ASN A 1 87 ? 7.954 5.157 -0.376 1.00 95.69 87 ASN A C 1
ATOM 696 O O . ASN A 1 87 ? 7.563 4.348 -1.221 1.00 95.69 87 ASN A O 1
ATOM 700 N N . TRP A 1 88 ? 7.101 5.902 0.332 1.00 96.69 88 TRP A N 1
ATOM 701 C CA . TRP A 1 88 ? 5.649 5.812 0.162 1.00 96.69 88 TRP A CA 1
ATOM 702 C C . TRP A 1 88 ? 5.181 6.208 -1.244 1.00 96.69 88 TRP A C 1
ATOM 704 O O . TRP A 1 88 ? 4.349 5.511 -1.818 1.00 96.69 88 TRP A O 1
ATOM 714 N N . GLU A 1 89 ? 5.756 7.267 -1.813 1.00 96.12 89 GLU A N 1
ATOM 715 C CA . GLU A 1 89 ? 5.404 7.763 -3.149 1.00 96.12 89 GLU A CA 1
ATOM 716 C C . GLU A 1 89 ? 5.702 6.718 -4.228 1.00 96.12 89 GLU A C 1
ATOM 718 O O . GLU A 1 89 ? 4.865 6.437 -5.087 1.00 96.12 89 GLU A O 1
ATOM 723 N N . GLU A 1 90 ? 6.868 6.078 -4.148 1.00 96.19 90 GLU A N 1
ATOM 724 C CA . GLU A 1 90 ? 7.258 5.032 -5.086 1.00 96.19 90 GLU A CA 1
ATOM 725 C C . GLU A 1 90 ? 6.378 3.787 -4.936 1.00 96.19 90 GLU A C 1
ATOM 727 O O . GLU A 1 90 ? 5.955 3.213 -5.940 1.00 96.19 90 GLU A O 1
ATOM 732 N N . PHE A 1 91 ? 6.026 3.403 -3.701 1.00 96.88 91 PHE A N 1
ATOM 733 C CA . PHE A 1 91 ? 5.039 2.348 -3.456 1.00 96.88 91 PHE A CA 1
ATOM 734 C C . PHE A 1 91 ? 3.690 2.674 -4.114 1.00 96.88 91 PHE A C 1
ATOM 736 O O . PHE A 1 91 ? 3.146 1.825 -4.820 1.00 96.88 91 PHE A O 1
ATOM 743 N N . GLN A 1 92 ? 3.161 3.889 -3.928 1.00 95.62 92 GLN A N 1
ATOM 744 C CA . GLN A 1 92 ? 1.902 4.317 -4.546 1.00 95.62 92 GLN A CA 1
ATOM 745 C C . GLN A 1 92 ? 1.988 4.284 -6.075 1.00 95.62 92 GLN A C 1
ATOM 747 O O . GLN A 1 92 ? 1.058 3.805 -6.728 1.00 95.62 92 GLN A O 1
ATOM 752 N N . ARG A 1 93 ? 3.109 4.734 -6.656 1.00 94.94 93 ARG A N 1
ATOM 753 C CA . ARG A 1 93 ? 3.330 4.720 -8.106 1.00 94.94 93 ARG A CA 1
ATOM 754 C C . ARG A 1 93 ? 3.213 3.306 -8.670 1.00 94.94 93 ARG A C 1
ATOM 756 O O . ARG A 1 93 ? 2.341 3.067 -9.508 1.00 94.94 93 ARG A O 1
ATOM 763 N N . VAL A 1 94 ? 4.019 2.364 -8.175 1.00 95.38 94 VAL A N 1
ATOM 764 C CA . VAL A 1 94 ? 4.025 0.981 -8.687 1.00 95.38 94 VAL A CA 1
ATOM 765 C C . VAL A 1 94 ? 2.741 0.225 -8.355 1.00 95.38 94 VAL A C 1
ATOM 767 O O . VAL A 1 94 ? 2.270 -0.567 -9.169 1.00 95.38 94 VAL A O 1
ATOM 770 N N . PHE A 1 95 ? 2.125 0.499 -7.201 1.00 95.31 95 PHE A N 1
ATOM 771 C CA . PHE A 1 95 ? 0.809 -0.041 -6.856 1.00 95.31 95 PHE A CA 1
ATOM 772 C C . PHE A 1 95 ? -0.254 0.414 -7.861 1.00 95.31 95 PHE A C 1
ATOM 774 O O . PHE A 1 95 ? -1.038 -0.400 -8.350 1.00 95.31 95 PHE A O 1
ATOM 781 N N . SER A 1 96 ? -0.227 1.696 -8.234 1.00 92.38 96 SER A N 1
ATOM 782 C CA . SER A 1 96 ? -1.152 2.262 -9.212 1.00 92.38 96 SER A CA 1
ATOM 783 C C . SER A 1 96 ? -1.001 1.671 -10.604 1.00 92.38 96 SER A C 1
ATOM 785 O O . SER A 1 96 ? -1.993 1.402 -11.273 1.00 92.38 96 SER A O 1
ATOM 787 N N . GLU A 1 97 ? 0.238 1.451 -11.036 1.00 91.94 97 GLU A N 1
ATOM 788 C CA . GLU A 1 97 ? 0.540 0.856 -12.336 1.00 91.94 97 GLU A CA 1
ATOM 789 C C . GLU A 1 97 ? 0.050 -0.592 -12.408 1.00 91.94 97 GLU A C 1
ATOM 791 O O . GLU A 1 97 ? -0.445 -1.015 -13.451 1.00 91.94 97 GLU A O 1
ATOM 796 N N . GLN A 1 98 ? 0.128 -1.325 -11.293 1.00 93.62 98 GLN A N 1
ATOM 797 C CA . GLN A 1 98 ? -0.304 -2.715 -11.229 1.00 93.62 98 GLN A CA 1
ATOM 798 C C . GLN A 1 98 ? -1.825 -2.883 -11.153 1.00 93.62 98 GLN A C 1
ATOM 800 O O . GLN A 1 98 ? -2.367 -3.757 -11.830 1.00 93.62 98 GLN A O 1
ATOM 805 N N . PHE A 1 99 ? -2.502 -2.140 -10.272 1.00 92.62 99 PHE A N 1
ATOM 806 C CA . PHE A 1 99 ? -3.882 -2.462 -9.882 1.00 92.62 99 PHE A CA 1
ATOM 807 C C . PHE A 1 99 ? -4.944 -1.525 -10.460 1.00 92.62 99 PHE A C 1
ATOM 809 O O . PHE A 1 99 ? -6.106 -1.914 -10.508 1.00 92.62 99 PHE A O 1
ATOM 816 N N . TYR A 1 100 ? -4.583 -0.331 -10.936 1.00 86.19 100 TYR A N 1
ATOM 817 C CA . TYR A 1 100 ? -5.529 0.575 -11.595 1.00 86.19 100 TYR A CA 1
ATOM 818 C C . TYR A 1 100 ? -4.875 1.281 -12.797 1.00 86.19 100 TYR A C 1
ATOM 820 O O . TYR A 1 100 ? -4.399 2.417 -12.691 1.00 86.19 100 TYR A O 1
ATOM 828 N N . PRO A 1 101 ? -4.835 0.605 -13.965 1.00 82.50 101 PRO A N 1
ATOM 829 C CA . PRO A 1 101 ? -4.031 1.010 -15.114 1.00 82.50 101 PRO A CA 1
ATOM 830 C C . PRO A 1 101 ? -4.463 2.361 -15.709 1.00 82.50 101 PRO A C 1
ATOM 832 O O . PRO A 1 101 ? -5.569 2.845 -15.447 1.00 82.50 101 PRO A O 1
ATOM 835 N N . PRO A 1 102 ? -3.629 2.976 -16.573 1.00 80.38 102 PRO A N 1
ATOM 836 C CA . PRO A 1 102 ? -3.934 4.262 -17.197 1.00 80.38 102 PRO A CA 1
ATOM 837 C C . PRO A 1 102 ? -5.308 4.315 -17.871 1.00 80.38 102 PRO A C 1
ATOM 839 O O . PRO A 1 102 ? -5.981 5.332 -17.764 1.00 80.38 102 PRO A O 1
ATOM 842 N N . SER A 1 103 ? -5.765 3.230 -18.503 1.00 79.62 103 SER A N 1
ATOM 843 C CA . SER A 1 103 ? -7.096 3.145 -19.124 1.00 79.62 103 SER A CA 1
ATOM 844 C C . SER A 1 103 ? -8.234 3.429 -18.138 1.00 79.62 103 SER A C 1
ATOM 846 O O . SER A 1 103 ? -9.119 4.223 -18.448 1.00 79.62 103 SER A O 1
ATOM 848 N N . TYR A 1 104 ? -8.174 2.863 -16.931 1.00 82.94 104 TYR A N 1
ATOM 849 C CA . TYR A 1 104 ? -9.125 3.150 -15.856 1.00 82.94 104 TYR A CA 1
ATOM 850 C C . TYR A 1 104 ? -9.021 4.615 -15.396 1.00 82.94 104 TYR A C 1
ATOM 852 O O . TYR A 1 104 ? -10.027 5.321 -15.322 1.00 82.94 104 TYR A O 1
ATOM 860 N N . LYS A 1 105 ? -7.795 5.124 -15.195 1.00 81.56 105 LYS A N 1
ATOM 861 C CA . LYS A 1 105 ? -7.556 6.535 -14.826 1.00 81.56 105 LYS A CA 1
ATOM 862 C C . LYS A 1 105 ? -8.089 7.513 -15.889 1.00 81.56 105 LYS A C 1
ATOM 864 O O . LYS A 1 105 ? -8.615 8.573 -15.551 1.00 81.56 105 LYS A O 1
ATOM 869 N N . HIS A 1 106 ? -7.961 7.177 -17.173 1.00 81.00 106 HIS A N 1
ATOM 870 C CA . HIS A 1 106 ? -8.469 7.971 -18.294 1.00 81.00 106 HIS A CA 1
ATOM 871 C C . HIS A 1 106 ? -9.996 7.929 -18.386 1.00 81.00 106 HIS A C 1
ATOM 873 O O . HIS A 1 106 ? -10.608 8.972 -18.631 1.00 81.00 106 HIS A O 1
ATOM 879 N N . ALA A 1 107 ? -10.612 6.767 -18.148 1.00 79.19 107 ALA A N 1
ATOM 880 C CA . ALA A 1 107 ? -12.064 6.631 -18.095 1.00 79.19 107 ALA A CA 1
ATOM 881 C C . ALA A 1 107 ? -12.659 7.511 -16.986 1.00 79.19 107 ALA A C 1
ATOM 883 O O . ALA A 1 107 ? -13.532 8.324 -17.270 1.00 79.19 107 ALA A O 1
ATOM 884 N N . LYS A 1 108 ? -12.097 7.472 -15.769 1.00 78.75 108 LYS A N 1
ATOM 885 C CA . LYS A 1 108 ? -12.514 8.335 -14.647 1.00 78.75 108 LYS A CA 1
ATOM 886 C C . LYS A 1 108 ? -12.401 9.828 -14.945 1.00 78.75 108 LYS A C 1
ATOM 888 O O . LYS A 1 108 ? -13.325 10.590 -14.668 1.00 78.75 108 LYS A O 1
ATOM 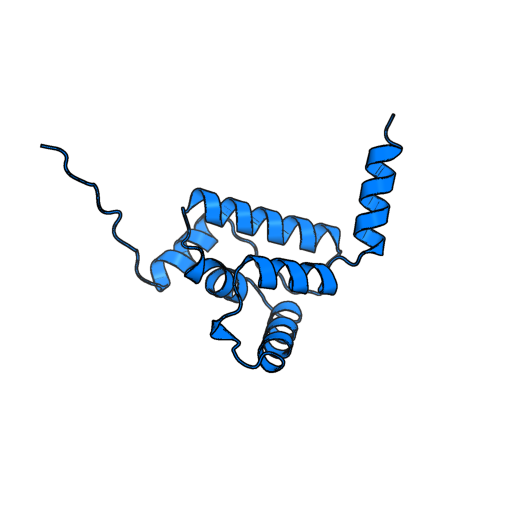893 N N . LYS A 1 109 ? -11.283 10.260 -15.540 1.00 76.12 109 LYS A N 1
ATOM 894 C CA . LYS A 1 109 ? -11.113 11.658 -15.971 1.00 76.12 109 LYS A CA 1
ATOM 895 C C . LYS A 1 109 ? -12.158 12.058 -17.010 1.00 76.12 109 LYS A C 1
ATOM 897 O O . LYS A 1 109 ? -12.659 13.173 -16.957 1.00 76.12 109 LYS A O 1
ATOM 902 N N . SER A 1 110 ? -12.487 11.157 -17.931 1.00 73.69 110 SER A N 1
ATOM 903 C CA . SER A 1 110 ? -13.500 11.408 -18.957 1.00 73.69 110 SER A CA 1
ATOM 904 C C . SER A 1 110 ? -14.898 11.487 -18.341 1.00 73.69 110 SER A C 1
ATOM 906 O O . SER A 1 110 ? -15.607 12.444 -18.615 1.00 73.69 110 SER A O 1
ATOM 908 N N . GLU A 1 111 ? -15.269 10.566 -17.446 1.00 75.75 111 GLU A N 1
ATOM 909 C CA . GLU A 1 111 ? -16.531 10.631 -16.692 1.00 75.75 111 GLU A CA 1
ATOM 910 C C . GLU A 1 111 ? -16.683 11.975 -15.969 1.00 75.75 111 GLU A C 1
ATOM 912 O O . GLU A 1 111 ? -17.714 12.623 -16.102 1.00 75.75 111 GLU A O 1
ATOM 917 N N . PHE A 1 112 ? -15.638 12.448 -15.283 1.00 72.25 112 PHE A N 1
ATOM 918 C CA . PHE A 1 112 ? -15.669 13.742 -14.594 1.00 72.25 112 PHE A CA 1
ATOM 919 C C . PHE A 1 112 ? -15.811 14.939 -15.551 1.00 72.25 112 PHE A C 1
ATOM 921 O O . PHE A 1 112 ? -16.496 15.901 -15.226 1.00 72.25 112 PHE A O 1
ATOM 928 N N . LEU A 1 113 ? -15.193 14.885 -16.735 1.00 73.12 113 LEU A N 1
ATOM 929 C CA . LEU A 1 113 ? -15.284 15.947 -17.747 1.00 73.12 113 LEU A CA 1
ATOM 930 C C . LEU A 1 113 ? -16.628 15.966 -18.495 1.00 73.12 113 LEU A C 1
ATOM 932 O O . LEU A 1 113 ? -16.994 17.002 -19.047 1.00 73.12 113 LEU A O 1
ATOM 936 N N . TYR A 1 114 ? -17.349 14.842 -18.525 1.00 60.75 114 TYR A N 1
ATOM 937 C CA . TYR A 1 114 ? -18.641 14.705 -19.209 1.00 60.75 114 TYR A CA 1
ATOM 938 C C . TYR A 1 114 ? -19.852 14.684 -18.263 1.00 60.75 114 TYR A C 1
ATOM 940 O O . TYR A 1 114 ? -20.991 14.658 -18.735 1.00 60.75 114 TYR A O 1
ATOM 948 N N . LEU A 1 115 ? -19.638 14.749 -16.947 1.00 58.62 115 LEU A N 1
ATOM 949 C CA . LEU A 1 115 ? -20.681 15.054 -15.970 1.00 58.62 115 LEU A CA 1
ATOM 950 C C . LEU A 1 115 ? -20.976 16.563 -16.024 1.00 58.62 115 LEU A C 1
ATOM 952 O O . LEU A 1 115 ? -20.205 17.379 -15.524 1.00 58.62 115 LEU A O 1
ATOM 956 N N . LYS A 1 116 ? -22.067 16.912 -16.713 1.00 47.56 116 LYS A N 1
ATOM 957 C CA . LYS A 1 116 ? -22.605 18.271 -16.845 1.00 47.56 116 LYS A CA 1
ATOM 958 C C . LYS A 1 116 ? -23.418 18.680 -15.620 1.00 47.56 116 LYS A C 1
ATOM 960 O O . LYS A 1 116 ? -24.118 17.796 -15.077 1.00 47.56 116 LYS A O 1
#

pLDDT: mean 84.6, std 14.18, range [39.62, 97.44]

Sequence (116 aa):
MATALRRRRGTKSSEIKRVKELGAKEFVGNTDPAEAESWITDVERIFEVLECPAEDRVRLATILLKGNAYHWWKAVKRGYENPAAINWEEFQRVFSEQFYPPSYKHAKKSEFLYLK

InterPro domains:
  IPR005162 Retrotransposon-derived protein PEG10, N-terminal capsid-like domain [PF03732] (59-115)

Secondary structure (DSSP, 8-state):
--------PPPHHHHHHHHH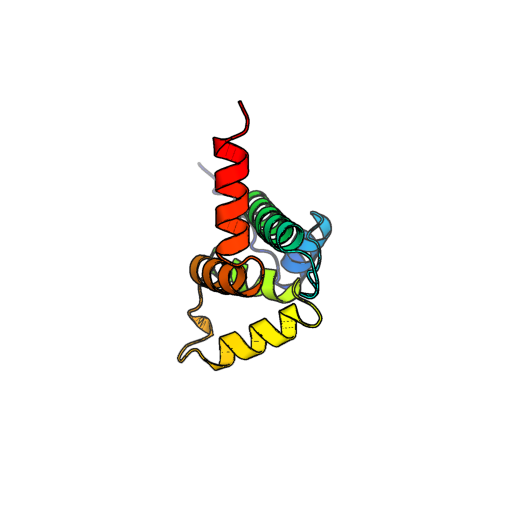HTTPPPB-S-S-HHHHHHHHHHHHHHHHHTT--HHHHHHHHHHHB-HHHHHHHHHHHHT-S-GGG--HHHHHHHHHHHHS-HHHHHHHHHHHHH--

Solvent-accessible surface area (backbone atoms only — not comparable to full-atom values): 6875 Å² total; per-residue (Å²): 141,79,84,77,81,74,75,76,78,70,55,78,70,53,50,56,49,49,47,48,72,74,64,55,69,71,42,44,64,87,66,57,38,70,55,49,51,52,49,55,53,53,49,51,53,51,35,59,78,65,66,54,55,66,90,48,46,49,62,55,51,54,71,32,33,32,67,54,34,35,54,49,53,54,54,56,44,71,74,42,95,58,55,85,70,58,45,48,69,57,50,52,51,57,50,37,61,72,48,40,39,69,69,58,56,49,50,53,54,47,53,62,73,68,63,127

Organism: Prunus dulcis (NCBI:txid3755)

Mean predicted aligned error: 8.0 Å

Foldseek 3Di:
DDDPPPPPDDPPVVVLVQLVVLPQAADAQPDALVVLVVNLVSLVVSCVVVVPDQLCSVVSNLVSYHHPRNVVLVVVLVPDPDSSPCTPVNVVVVSCCRRPNVVNVVVVVVVVVPPD

Nearest PDB structures (foldseek):
  6s7x-assembly1_B  TM=9.009E-01  e=5.681E-02  Drosophila melanogaster
  6hwi-assembly1_A  TM=4.538E-01  e=1.533E+00  Mason-Pfizer monkey virus
  2nn4-assembly1_A  TM=4.489E-01  e=4.262E+00  Bacillus subtilis
  8g53-assembly1_A  TM=4.832E-01  e=5.662E+00  Enhygromyxa salina

Radius of gyration: 16.65 Å; Cα contacts (8 Å, |Δi|>4): 78; chains: 1; bounding box: 41×39×50 Å